Protein AF-A0ABD2U9G2-F1 (afdb_monomer)

Nearest PDB structures (foldseek):
  2igw-assembly1_A  TM=9.996E-01  e=8.302E-11  Caenorhabditis elegans
  4jjm-assembly2_B  TM=9.938E-01  e=9.488E-11  Citrus sinensis
  2hqj-assembly1_A  TM=9.889E-01  e=1.084E-10  Leishmania major
  6lxo-assembly1_A  TM=9.286E-01  e=5.560E-11  Trichomonas vaginalis
  2poy-assembly2_B  TM=9.926E-01  e=3.158E-10  Cryptosporidium parvum Iowa II

Organism: NCBI:txid62892

Secondary structure (DSSP, 8-state):
--------HHHHHHHHHHHHHHHHHHHHHTT--------------------HHHHS---EEEEEEEEETTEEEEEEEEEE-TTTSHHHHHHHHHHHHTTT-B-TTSSBS--TT----EEETTTEEE----SSSSSS---BTTBS--------S---STT--

Solvent-accessible surface area (backbone atoms only — not comparable to full-atom values): 10455 Å² total; per-residue (Å²): 134,86,84,77,82,74,76,53,70,68,57,54,52,52,52,52,52,53,50,50,51,50,51,51,51,49,53,62,65,66,62,76,65,86,75,92,72,94,70,95,69,91,70,87,72,89,71,74,80,75,48,73,69,64,49,67,41,64,69,46,77,51,72,47,80,41,62,58,96,89,36,85,76,50,73,51,76,46,70,30,35,40,81,64,36,46,68,63,32,48,40,55,52,40,26,68,68,31,78,74,42,64,42,96,87,76,34,61,37,29,46,81,90,38,47,73,67,44,76,44,89,98,76,51,77,40,57,69,11,48,70,69,51,73,72,86,47,46,66,46,89,84,39,76,67,79,78,87,85,79,76,89,76,75,90,82,61,90,88,74,128

Radius of gyration: 29.71 Å; Cα contacts (8 Å, |Δi|>4): 176; chains: 1; bounding box: 78×60×63 Å

Structure (mmCIF, N/CA/C/O backbone):
data_AF-A0ABD2U9G2-F1
#
_entry.id   AF-A0ABD2U9G2-F1
#
loop_
_atom_site.group_PDB
_atom_site.id
_atom_site.type_symbol
_atom_site.label_atom_id
_atom_site.label_alt_id
_atom_site.label_comp_id
_atom_site.label_asym_id
_atom_site.label_entity_id
_atom_site.label_seq_id
_atom_site.pdbx_PDB_ins_code
_atom_site.Cartn_x
_atom_site.Cartn_y
_atom_site.Cartn_z
_atom_site.occupancy
_atom_site.B_iso_or_equiv
_atom_site.auth_seq_id
_atom_site.auth_comp_id
_atom_site.auth_asym_id
_atom_site.auth_atom_id
_atom_site.pdbx_PDB_model_num
ATOM 1 N N . MET A 1 1 ? 57.783 42.722 -48.278 1.00 41.66 1 MET A N 1
ATOM 2 C CA . MET A 1 1 ? 58.312 43.009 -46.926 1.00 41.66 1 MET A CA 1
ATOM 3 C C . MET A 1 1 ? 57.511 42.159 -45.943 1.00 41.66 1 MET A C 1
ATOM 5 O O . MET A 1 1 ? 56.345 42.447 -45.721 1.00 41.66 1 MET A O 1
ATOM 9 N N . ALA A 1 2 ? 58.048 41.014 -45.508 1.00 45.19 2 ALA A N 1
ATOM 10 C CA . ALA A 1 2 ? 57.296 40.030 -44.722 1.00 45.19 2 ALA A CA 1
ATOM 11 C C . ALA A 1 2 ? 57.238 40.452 -43.247 1.00 45.19 2 ALA A C 1
ATOM 13 O O . ALA A 1 2 ? 58.273 40.542 -42.585 1.00 45.19 2 ALA A O 1
ATOM 14 N N . ASN A 1 3 ? 56.033 40.721 -42.745 1.00 47.44 3 ASN A N 1
ATOM 15 C CA . ASN A 1 3 ? 55.803 41.129 -41.364 1.00 47.44 3 ASN A CA 1
ATOM 16 C C . ASN A 1 3 ? 55.873 39.889 -40.459 1.00 47.44 3 ASN A C 1
ATOM 18 O O . ASN A 1 3 ? 54.933 39.099 -40.379 1.00 47.44 3 ASN A O 1
ATOM 22 N N . ARG A 1 4 ? 57.033 39.652 -39.839 1.00 60.91 4 ARG A N 1
ATOM 23 C CA . ARG A 1 4 ? 57.198 38.586 -38.844 1.00 60.91 4 ARG A CA 1
ATOM 24 C C . ARG A 1 4 ? 56.614 39.081 -37.525 1.00 60.91 4 ARG A C 1
ATOM 26 O O . ARG A 1 4 ? 57.297 39.775 -36.775 1.00 60.91 4 ARG A O 1
ATOM 33 N N . ASN A 1 5 ? 55.363 38.717 -37.251 1.00 60.69 5 ASN A N 1
ATOM 34 C CA . ASN A 1 5 ? 54.716 38.948 -35.961 1.00 60.69 5 ASN A CA 1
ATOM 35 C C . ASN A 1 5 ? 55.507 38.209 -34.870 1.00 60.69 5 ASN A C 1
ATOM 37 O O . ASN A 1 5 ? 55.356 37.002 -34.684 1.00 60.69 5 ASN A O 1
ATOM 41 N N . LYS A 1 6 ? 56.400 38.919 -34.173 1.00 63.56 6 LYS A N 1
ATOM 42 C CA . LYS A 1 6 ? 57.083 38.388 -32.993 1.00 63.56 6 LYS A CA 1
ATOM 43 C C . LYS A 1 6 ? 56.052 38.295 -31.871 1.00 63.56 6 LYS A C 1
ATOM 45 O O . LYS A 1 6 ? 55.615 39.318 -31.350 1.00 63.56 6 LYS A O 1
ATOM 50 N N . LEU A 1 7 ? 55.644 37.073 -31.534 1.00 63.44 7 LEU A N 1
ATOM 51 C CA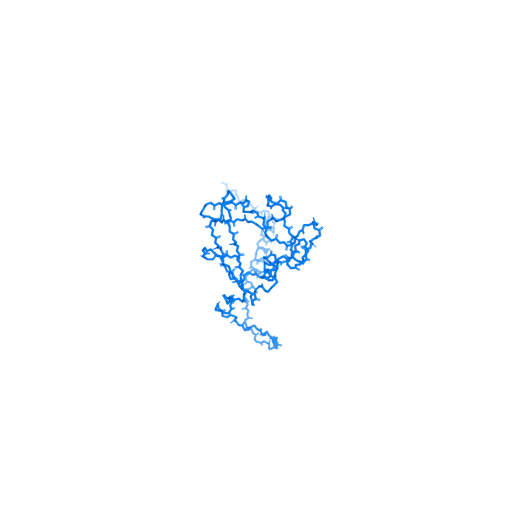 . LEU A 1 7 ? 54.842 36.795 -30.344 1.00 63.44 7 LEU A CA 1
ATOM 52 C C . LEU A 1 7 ? 55.550 37.372 -29.112 1.00 63.44 7 LEU A C 1
ATOM 54 O O . LEU A 1 7 ? 56.757 37.183 -28.945 1.00 63.44 7 LEU A O 1
ATOM 58 N N . SER A 1 8 ? 54.812 38.111 -28.280 1.00 71.88 8 SER A N 1
ATOM 59 C CA . SER A 1 8 ? 55.388 38.712 -27.079 1.00 71.88 8 SER A CA 1
ATOM 60 C C . SER A 1 8 ? 55.857 37.603 -26.127 1.00 71.88 8 SER A C 1
ATOM 62 O O . SER A 1 8 ? 55.172 36.584 -25.987 1.00 71.88 8 SER A O 1
ATOM 64 N N . PRO A 1 9 ? 57.005 37.772 -25.447 1.00 70.75 9 PRO A N 1
ATOM 65 C CA . PRO A 1 9 ? 57.517 36.759 -24.524 1.00 70.75 9 PRO A CA 1
ATOM 66 C C . PRO A 1 9 ? 56.512 36.453 -23.403 1.00 70.75 9 PRO A C 1
ATOM 68 O O . PRO A 1 9 ? 56.410 35.316 -22.959 1.00 70.75 9 PRO A O 1
ATOM 71 N N . PHE A 1 10 ? 55.688 37.434 -23.024 1.00 73.56 10 PHE A N 1
ATOM 72 C CA . PHE A 1 10 ? 54.598 37.262 -22.065 1.00 73.56 10 PHE A CA 1
ATOM 73 C C . PHE A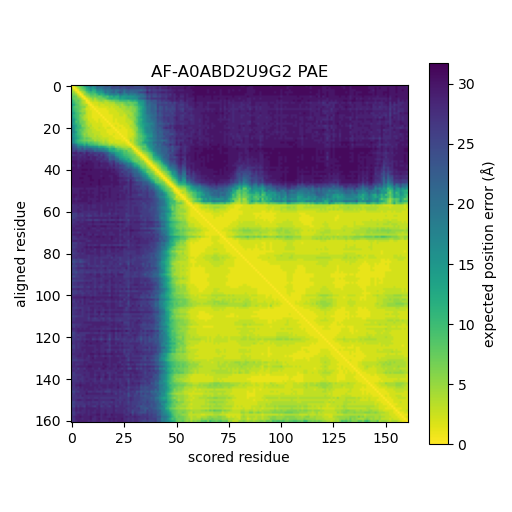 1 10 ? 53.498 36.314 -22.558 1.00 73.56 10 PHE A C 1
ATOM 75 O O . PHE A 1 10 ? 53.007 35.507 -21.773 1.00 73.56 10 PHE A O 1
ATOM 82 N N . LEU A 1 11 ? 53.134 36.363 -23.846 1.00 76.06 11 LEU A N 1
ATOM 83 C CA . LEU A 1 11 ? 52.131 35.455 -24.406 1.00 76.06 11 LEU A CA 1
ATOM 84 C C . LEU A 1 11 ? 52.663 34.019 -24.478 1.00 76.06 11 LEU A C 1
ATOM 86 O O . LEU A 1 11 ? 51.937 33.077 -24.183 1.00 76.06 11 LEU A O 1
ATOM 90 N N . VAL A 1 12 ? 53.946 33.851 -24.813 1.00 78.19 12 VAL A N 1
ATOM 91 C CA . VAL A 1 12 ? 54.596 32.531 -24.860 1.00 78.19 12 VAL A CA 1
ATOM 92 C C . VAL A 1 12 ? 54.654 31.903 -23.466 1.00 78.19 12 VAL A C 1
ATOM 94 O O . VAL A 1 12 ? 54.317 30.732 -23.314 1.00 78.19 12 VAL A O 1
ATOM 97 N N . VAL A 1 13 ? 54.999 32.682 -22.435 1.00 79.62 13 VAL A N 1
ATOM 98 C CA . VAL A 1 13 ? 54.997 32.206 -21.041 1.00 79.62 13 VAL A CA 1
ATOM 99 C C . VAL A 1 13 ? 53.588 31.801 -20.596 1.00 79.62 13 VAL A C 1
ATOM 101 O O . VAL A 1 13 ? 53.424 30.730 -20.019 1.00 79.62 13 VAL A O 1
ATOM 104 N N . TRP A 1 14 ? 52.558 32.586 -20.920 1.00 78.81 14 TRP A N 1
ATOM 105 C CA . TRP A 1 14 ? 51.171 32.243 -20.578 1.00 78.81 14 TRP A CA 1
ATOM 106 C C . TRP A 1 14 ? 50.662 30.980 -21.285 1.00 78.81 14 TRP A C 1
ATOM 108 O O . TRP A 1 14 ? 49.974 30.170 -20.666 1.00 78.81 14 TRP A O 1
ATOM 118 N N . VAL A 1 15 ? 51.037 30.765 -22.550 1.00 84.44 15 VAL A N 1
ATOM 119 C CA . VAL A 1 15 ? 50.698 29.537 -23.289 1.00 84.44 15 VAL A CA 1
ATOM 120 C C . VAL A 1 15 ? 51.394 28.316 -22.682 1.00 84.44 15 VAL A C 1
ATOM 122 O O . VAL A 1 15 ? 50.764 27.268 -22.554 1.00 84.44 15 VAL A O 1
ATOM 125 N N . LEU A 1 16 ? 52.650 28.446 -22.242 1.00 85.12 16 LEU A N 1
ATOM 126 C CA . LEU A 1 16 ? 53.373 27.367 -21.559 1.00 85.12 16 LEU A CA 1
ATOM 127 C C . LEU A 1 16 ? 52.765 27.035 -20.189 1.00 85.12 16 LEU A C 1
ATOM 129 O O . LEU A 1 16 ? 52.671 25.860 -19.840 1.00 85.12 16 LEU A O 1
ATOM 133 N N . VAL A 1 17 ? 52.295 28.038 -19.440 1.00 85.88 17 VAL A N 1
ATOM 134 C CA . VAL A 1 17 ? 51.581 27.827 -18.168 1.00 85.88 17 VAL A CA 1
ATOM 135 C C . VAL A 1 17 ? 50.250 27.106 -18.400 1.00 85.88 17 VAL A C 1
ATOM 137 O O . VAL A 1 17 ? 49.964 26.142 -17.695 1.00 85.88 17 VAL A O 1
ATOM 140 N N . LEU A 1 18 ? 49.468 27.505 -19.411 1.00 83.69 18 LEU A N 1
ATOM 141 C CA . LEU A 1 18 ? 48.202 26.844 -19.763 1.00 83.69 18 LEU A CA 1
ATOM 142 C C . LEU A 1 18 ? 48.400 25.400 -20.244 1.00 83.69 18 LEU A C 1
ATOM 144 O O . LEU A 1 18 ? 47.633 24.515 -19.873 1.00 83.69 18 LEU A O 1
ATOM 148 N N . PHE A 1 19 ? 49.444 25.137 -21.034 1.00 85.44 19 PHE A N 1
ATOM 149 C CA . PHE A 1 19 ? 49.787 23.770 -21.433 1.00 85.44 19 PHE A CA 1
ATOM 150 C C . PHE A 1 19 ? 50.271 22.934 -20.244 1.00 85.44 19 PHE A C 1
ATOM 152 O O . PHE A 1 19 ? 49.895 21.771 -20.125 1.00 85.44 19 PHE A O 1
ATOM 159 N N . GLY A 1 20 ? 51.054 23.519 -19.334 1.00 85.94 20 GLY A N 1
ATOM 160 C CA . GLY A 1 20 ? 51.521 22.848 -18.122 1.00 85.94 20 GLY A CA 1
ATOM 161 C C . GLY A 1 20 ? 50.381 22.465 -17.176 1.00 85.94 20 GLY A C 1
ATOM 162 O O . GLY A 1 20 ? 50.347 21.336 -16.687 1.00 85.94 20 GLY A O 1
ATOM 163 N N . THR A 1 21 ? 49.410 23.356 -16.956 1.00 81.25 21 THR A N 1
ATOM 164 C CA . THR A 1 21 ? 48.233 23.053 -16.126 1.00 81.25 21 THR A CA 1
ATOM 165 C C . THR A 1 21 ? 47.315 22.032 -16.792 1.00 81.25 21 THR A C 1
ATOM 167 O O . THR A 1 21 ? 46.810 21.145 -16.106 1.00 81.25 21 THR A O 1
ATOM 170 N N . LEU A 1 22 ? 47.154 22.080 -18.118 1.00 81.31 22 LEU A N 1
ATOM 171 C CA . LEU A 1 22 ? 46.386 21.083 -18.864 1.00 81.31 22 LEU A CA 1
ATOM 172 C C . LEU A 1 22 ? 47.036 19.691 -18.797 1.00 81.31 22 LEU A C 1
ATOM 174 O O . LEU A 1 22 ? 46.343 18.714 -18.529 1.00 81.31 22 LEU A O 1
ATOM 178 N N . ILE A 1 23 ? 48.361 19.596 -18.961 1.00 81.00 23 ILE A N 1
ATOM 179 C CA . ILE A 1 23 ? 49.114 18.340 -18.803 1.00 81.00 23 ILE A CA 1
ATOM 180 C C . ILE A 1 23 ? 49.038 17.840 -17.357 1.00 81.00 23 ILE A C 1
ATOM 182 O O . ILE A 1 23 ? 48.867 16.646 -17.135 1.00 81.00 23 ILE A O 1
ATOM 186 N N . PHE A 1 24 ? 49.104 18.727 -16.361 1.00 77.50 24 PHE A N 1
ATOM 187 C CA . PHE A 1 24 ? 48.953 18.353 -14.954 1.00 77.50 24 PHE A CA 1
ATOM 188 C C . PHE A 1 24 ? 47.559 17.782 -14.655 1.00 77.50 24 PHE A C 1
ATOM 190 O O . PHE A 1 24 ? 47.452 16.765 -13.973 1.00 77.50 24 PHE A O 1
ATOM 197 N N . ILE A 1 25 ? 46.497 18.381 -15.204 1.00 77.50 25 ILE A N 1
ATOM 198 C CA . ILE A 1 25 ? 45.116 17.886 -15.077 1.00 77.50 25 ILE A CA 1
ATOM 199 C C . ILE A 1 25 ? 44.944 16.550 -15.813 1.00 77.50 25 ILE A C 1
ATOM 201 O O . ILE A 1 25 ? 44.364 15.622 -15.252 1.00 77.50 25 ILE A O 1
ATOM 205 N N . LEU A 1 26 ? 45.491 16.417 -17.025 1.00 72.06 26 LEU A N 1
ATOM 206 C CA . LEU A 1 26 ? 45.462 15.167 -17.790 1.00 72.06 26 LEU A CA 1
ATOM 207 C C . LEU A 1 26 ? 46.254 14.051 -17.095 1.00 72.06 26 LEU A C 1
ATOM 209 O O . LEU A 1 26 ? 45.771 12.928 -17.038 1.00 72.06 26 LEU A O 1
ATOM 213 N N . ASN A 1 27 ? 47.398 14.354 -16.475 1.00 69.75 27 ASN A N 1
ATOM 214 C CA . ASN A 1 27 ? 48.153 13.394 -15.662 1.00 69.75 27 ASN A CA 1
ATOM 215 C C . ASN A 1 27 ? 47.431 13.051 -14.344 1.00 69.75 27 ASN A C 1
ATOM 217 O O . ASN A 1 27 ? 47.571 11.938 -13.845 1.00 69.75 27 ASN A O 1
ATOM 221 N N . ARG A 1 28 ? 46.615 13.964 -13.792 1.00 71.12 28 ARG A N 1
ATOM 222 C CA . ARG A 1 28 ? 45.749 13.695 -12.627 1.00 71.12 28 ARG A CA 1
ATOM 223 C C . ARG A 1 28 ? 44.556 12.802 -12.968 1.00 71.12 28 ARG A C 1
ATOM 225 O O . ARG A 1 28 ? 44.144 12.016 -12.123 1.00 71.12 28 ARG A O 1
ATOM 232 N N . LEU A 1 29 ? 44.008 12.931 -14.176 1.00 60.38 29 LEU A N 1
ATOM 233 C CA . LEU A 1 29 ? 42.907 12.101 -14.678 1.00 60.38 29 LEU A CA 1
ATOM 234 C C . LEU A 1 29 ? 43.404 10.764 -15.255 1.00 60.38 29 LEU A C 1
ATOM 236 O O . LEU A 1 29 ? 42.691 9.770 -15.196 1.00 60.38 29 LEU A O 1
ATOM 240 N N . GLY A 1 30 ? 44.637 10.721 -15.766 1.00 53.97 30 GLY A N 1
ATOM 241 C CA . GLY A 1 30 ? 45.274 9.529 -16.332 1.00 53.97 30 GLY A CA 1
ATOM 242 C C . GLY A 1 30 ? 45.876 8.567 -15.305 1.00 53.97 30 GLY A C 1
ATOM 243 O O . GLY A 1 30 ? 46.269 7.468 -15.680 1.00 53.97 30 GLY A O 1
ATOM 244 N N . ASN A 1 31 ? 45.931 8.943 -14.020 1.00 53.47 31 ASN A N 1
ATOM 245 C CA . ASN A 1 31 ? 46.507 8.112 -12.956 1.00 53.47 31 ASN A CA 1
ATOM 246 C C . ASN A 1 31 ? 45.474 7.544 -11.965 1.00 53.47 31 ASN A C 1
ATOM 248 O O . ASN A 1 31 ? 45.834 7.145 -10.860 1.00 53.47 31 ASN A O 1
ATOM 252 N N . THR A 1 32 ? 44.201 7.435 -12.358 1.00 45.00 32 THR A N 1
ATOM 253 C CA . THR A 1 32 ? 43.252 6.509 -11.710 1.00 45.00 32 THR A CA 1
ATOM 254 C C . THR A 1 32 ? 43.218 5.177 -12.457 1.00 45.00 32 THR A C 1
ATOM 256 O O . THR A 1 32 ? 42.160 4.649 -12.788 1.00 45.00 32 THR A O 1
ATOM 259 N N . GLY A 1 33 ? 44.399 4.641 -12.759 1.00 42.19 33 GLY A N 1
ATOM 260 C CA . GLY A 1 33 ? 44.583 3.212 -12.946 1.00 42.19 33 GLY A CA 1
ATOM 261 C C . GLY A 1 33 ? 44.723 2.584 -11.565 1.00 42.19 33 GLY A C 1
ATOM 262 O O . GLY A 1 33 ? 45.725 2.795 -10.887 1.00 42.19 33 GLY A O 1
ATOM 263 N N . VAL A 1 34 ? 43.695 1.858 -11.130 1.00 36.28 34 VAL A N 1
ATOM 264 C CA . VAL A 1 34 ? 43.758 0.984 -9.956 1.00 36.28 34 VAL A CA 1
ATOM 265 C C . VAL A 1 34 ? 44.848 -0.055 -10.218 1.00 36.28 34 VAL A C 1
ATOM 267 O O . VAL A 1 34 ? 44.664 -0.970 -11.015 1.00 36.28 34 VAL A O 1
ATOM 270 N N . SER A 1 35 ? 46.002 0.119 -9.575 1.00 33.31 35 SER A N 1
ATOM 271 C CA . SER A 1 35 ? 47.032 -0.910 -9.481 1.00 33.31 35 SER A CA 1
ATOM 272 C C . SER A 1 35 ? 46.614 -1.881 -8.385 1.00 33.31 35 SER A C 1
ATOM 274 O O . SER A 1 35 ? 46.536 -1.520 -7.212 1.00 33.31 35 SER A O 1
ATOM 276 N N . SER A 1 36 ? 46.322 -3.110 -8.788 1.00 43.25 36 SER A N 1
ATOM 277 C CA . SER A 1 36 ? 46.241 -4.275 -7.921 1.00 43.25 36 SER A CA 1
ATOM 278 C C . SER A 1 36 ? 47.631 -4.570 -7.360 1.00 43.25 36 SER A C 1
ATOM 280 O O . SER A 1 36 ? 48.483 -5.077 -8.086 1.00 43.25 36 SER A O 1
ATOM 282 N N . ASP A 1 37 ? 47.862 -4.247 -6.090 1.00 33.25 37 ASP A N 1
ATOM 283 C CA . ASP A 1 37 ? 48.964 -4.826 -5.329 1.00 33.25 37 ASP A CA 1
ATOM 284 C C . ASP A 1 37 ? 48.442 -5.265 -3.961 1.00 33.25 37 ASP A C 1
ATOM 286 O O . ASP A 1 37 ? 47.757 -4.519 -3.254 1.00 33.25 37 ASP A O 1
ATOM 290 N N . GLY A 1 38 ? 48.683 -6.535 -3.654 1.00 45.62 38 GLY A N 1
ATOM 291 C CA . GLY A 1 38 ? 48.168 -7.208 -2.477 1.00 45.62 38 GLY A CA 1
ATOM 292 C C . GLY A 1 38 ? 48.800 -6.648 -1.211 1.00 45.62 38 GLY A C 1
ATOM 293 O O . GLY A 1 38 ? 50.000 -6.785 -0.980 1.00 45.62 38 GLY A O 1
ATOM 294 N N . LYS A 1 39 ? 47.968 -6.084 -0.340 1.00 33.00 39 LYS A N 1
ATOM 295 C CA . LYS A 1 39 ? 48.257 -6.025 1.088 1.00 33.00 39 LYS A CA 1
ATOM 296 C C . LYS A 1 39 ? 47.014 -6.450 1.842 1.00 33.00 39 LYS A C 1
ATOM 298 O O . LYS A 1 39 ? 45.980 -5.793 1.788 1.00 33.00 39 LYS A O 1
ATOM 303 N N . ASP A 1 40 ? 47.170 -7.603 2.470 1.00 39.91 40 ASP A N 1
ATOM 304 C CA . ASP A 1 40 ? 46.227 -8.282 3.336 1.00 39.91 40 ASP A CA 1
ATOM 305 C C . ASP A 1 40 ? 45.701 -7.306 4.397 1.00 39.91 40 ASP A C 1
ATOM 307 O O . ASP A 1 40 ? 46.400 -6.922 5.336 1.00 39.91 40 ASP A O 1
ATOM 311 N N . ILE A 1 41 ? 44.476 -6.836 4.186 1.00 41.28 41 ILE A N 1
ATOM 312 C CA . ILE A 1 41 ? 43.638 -6.302 5.247 1.00 41.28 41 ILE A CA 1
ATOM 313 C C . ILE A 1 41 ? 42.442 -7.231 5.244 1.00 41.28 41 ILE A C 1
ATOM 315 O O . ILE A 1 41 ? 41.564 -7.129 4.385 1.00 41.28 41 ILE A O 1
ATOM 319 N N . THR A 1 42 ? 42.447 -8.169 6.182 1.00 37.81 42 THR A N 1
ATOM 320 C CA . THR A 1 42 ? 41.319 -9.043 6.475 1.00 37.81 42 THR A CA 1
ATOM 321 C C . THR A 1 42 ? 40.161 -8.177 6.981 1.00 37.81 42 THR A C 1
ATOM 323 O O . THR A 1 42 ? 39.971 -7.972 8.176 1.00 37.81 42 THR A O 1
ATOM 326 N N . ILE A 1 43 ? 39.416 -7.586 6.049 1.00 45.84 43 ILE A N 1
ATOM 327 C CA . ILE A 1 43 ? 38.057 -7.116 6.283 1.00 45.84 43 ILE A CA 1
ATOM 328 C C . ILE A 1 43 ? 37.191 -8.345 6.033 1.00 45.84 43 ILE A C 1
ATOM 330 O O . ILE A 1 43 ? 36.976 -8.722 4.879 1.00 45.84 43 ILE A O 1
ATOM 334 N N . GLU A 1 44 ? 36.701 -8.974 7.097 1.00 40.00 44 GLU A N 1
ATOM 335 C CA . GLU A 1 44 ? 35.636 -9.967 6.982 1.00 40.00 44 GLU A CA 1
ATOM 336 C C . GLU A 1 44 ? 34.347 -9.266 6.534 1.00 40.00 44 GLU A C 1
ATOM 338 O O . GLU A 1 44 ? 33.518 -8.840 7.336 1.00 40.00 44 GLU A O 1
ATOM 343 N N . ARG A 1 45 ? 34.199 -9.088 5.218 1.00 45.97 45 ARG A N 1
ATOM 344 C CA . ARG A 1 45 ? 32.904 -8.822 4.600 1.00 45.97 45 ARG A CA 1
ATOM 345 C C . ARG A 1 45 ? 32.212 -10.163 4.405 1.00 45.97 45 ARG A C 1
ATOM 347 O O . ARG A 1 45 ? 32.472 -10.864 3.432 1.00 45.97 45 ARG A O 1
ATOM 354 N N . ASN A 1 46 ? 31.324 -10.489 5.340 1.00 46.16 46 ASN A N 1
ATOM 355 C CA . ASN A 1 46 ? 30.252 -11.463 5.142 1.00 46.16 46 ASN A CA 1
ATOM 356 C C . ASN A 1 46 ? 29.233 -10.909 4.130 1.00 46.16 46 ASN A C 1
ATOM 358 O O . ASN A 1 46 ? 28.084 -10.652 4.474 1.00 46.16 46 ASN A O 1
ATOM 362 N N . ASP A 1 47 ? 29.662 -10.705 2.887 1.00 50.81 47 ASP A N 1
ATOM 363 C CA . ASP A 1 47 ? 28.767 -10.432 1.769 1.00 50.81 47 ASP A CA 1
ATOM 364 C C . ASP A 1 47 ? 28.575 -11.749 1.013 1.00 50.81 47 ASP A C 1
ATOM 366 O O . ASP A 1 47 ? 29.170 -11.994 -0.039 1.00 50.81 47 ASP A O 1
ATOM 370 N N . GLU A 1 48 ? 27.759 -12.639 1.581 1.00 51.78 48 GLU A N 1
ATOM 371 C CA . GLU A 1 48 ? 27.147 -13.701 0.790 1.00 51.78 48 GLU A CA 1
ATOM 372 C C . GLU A 1 48 ? 26.325 -13.022 -0.311 1.00 51.78 48 GLU A C 1
ATOM 374 O O . GLU A 1 48 ? 25.380 -12.280 -0.031 1.00 51.78 48 GLU A O 1
ATOM 379 N N . ALA A 1 49 ? 26.701 -13.232 -1.573 1.00 53.00 49 ALA A N 1
ATOM 380 C CA . ALA A 1 49 ? 25.921 -12.777 -2.712 1.00 53.00 49 ALA A CA 1
ATOM 381 C C . ALA A 1 49 ? 24.534 -13.435 -2.647 1.00 53.00 49 ALA A C 1
ATOM 383 O O . ALA A 1 49 ? 24.364 -14.593 -3.028 1.00 53.00 49 ALA A O 1
ATOM 384 N N . LYS A 1 50 ? 23.554 -12.697 -2.118 1.00 58.06 50 LYS A N 1
ATOM 385 C CA . LYS A 1 50 ? 22.157 -13.124 -2.022 1.00 58.06 50 LYS A CA 1
ATOM 386 C C . LYS A 1 50 ? 21.677 -13.505 -3.418 1.00 58.06 50 LYS A C 1
ATOM 388 O O . LYS A 1 50 ? 21.757 -12.703 -4.350 1.00 58.06 50 LYS A O 1
ATOM 393 N N . THR A 1 51 ? 21.215 -14.739 -3.576 1.00 67.81 51 THR A N 1
ATOM 394 C CA . THR A 1 51 ? 20.716 -15.202 -4.870 1.00 67.81 51 THR A CA 1
ATOM 395 C C . THR A 1 51 ? 19.418 -14.462 -5.220 1.00 67.81 51 THR A C 1
ATOM 397 O O . THR A 1 51 ? 18.686 -14.024 -4.331 1.00 67.81 51 THR A O 1
ATOM 400 N N . SER A 1 52 ? 19.117 -14.297 -6.513 1.00 67.69 52 SER A N 1
ATOM 401 C CA . SER A 1 52 ? 17.848 -13.684 -6.965 1.00 67.69 52 SER A CA 1
ATOM 402 C C . SER A 1 52 ? 16.616 -14.359 -6.343 1.00 67.69 52 SER A C 1
ATOM 404 O O . SER A 1 52 ? 15.671 -13.691 -5.933 1.00 67.69 52 SER A O 1
ATOM 406 N N . GLU A 1 53 ? 16.690 -15.675 -6.152 1.00 67.75 53 GLU A N 1
ATOM 407 C CA . GLU A 1 53 ? 15.653 -16.489 -5.523 1.00 67.75 53 GLU A CA 1
ATOM 408 C C . GLU A 1 53 ? 15.454 -16.150 -4.031 1.00 67.75 53 GLU A C 1
ATOM 410 O O . GLU A 1 53 ? 14.327 -16.135 -3.530 1.00 67.75 53 GLU A O 1
ATOM 415 N N . ASP A 1 54 ? 16.532 -15.808 -3.317 1.00 66.75 54 ASP A N 1
ATOM 416 C CA . ASP A 1 54 ? 16.467 -15.379 -1.915 1.00 66.75 54 ASP A CA 1
ATOM 417 C C . ASP A 1 54 ? 15.893 -13.967 -1.751 1.00 66.75 54 ASP A C 1
ATOM 419 O O . ASP A 1 54 ? 15.260 -13.677 -0.728 1.00 66.75 54 ASP A O 1
ATOM 423 N N . LEU A 1 55 ? 16.098 -13.095 -2.746 1.00 69.44 55 LEU A N 1
ATOM 424 C CA . LEU A 1 55 ? 15.574 -11.727 -2.759 1.00 69.44 55 LEU A CA 1
ATOM 425 C C . LEU A 1 55 ? 14.063 -11.688 -3.030 1.00 69.44 55 LEU A C 1
ATOM 427 O O . LEU A 1 55 ? 13.353 -10.873 -2.435 1.00 69.44 55 LEU A O 1
ATOM 431 N N . GLU A 1 56 ? 13.568 -12.592 -3.874 1.00 74.56 56 GLU A N 1
ATOM 432 C CA . GLU A 1 56 ? 12.172 -12.641 -4.334 1.00 74.56 56 GLU A CA 1
ATOM 433 C C . GLU A 1 56 ? 11.284 -13.582 -3.505 1.00 74.56 56 GLU A C 1
ATOM 435 O O . GLU A 1 56 ? 10.105 -13.805 -3.801 1.00 74.56 56 GLU A O 1
ATOM 440 N N . ARG A 1 57 ? 11.805 -14.144 -2.411 1.00 87.69 57 ARG A N 1
ATOM 441 C CA . ARG A 1 57 ? 11.005 -15.033 -1.571 1.00 87.69 57 ARG A CA 1
ATOM 442 C C . ARG A 1 57 ? 9.933 -14.259 -0.804 1.00 87.69 57 ARG A C 1
ATOM 444 O O . ARG A 1 57 ? 10.213 -13.561 0.173 1.00 87.69 57 ARG A O 1
ATOM 451 N N . VAL A 1 58 ? 8.674 -14.480 -1.179 1.00 94.25 58 VAL A N 1
ATOM 452 C CA . VAL A 1 58 ? 7.498 -13.984 -0.449 1.00 94.25 58 VAL A CA 1
ATOM 453 C C . VAL A 1 58 ? 7.494 -14.525 0.985 1.00 94.25 58 VAL A C 1
ATOM 455 O O . VAL A 1 58 ? 7.465 -15.738 1.207 1.00 94.25 58 VAL A O 1
ATOM 458 N N . THR A 1 59 ? 7.491 -13.627 1.971 1.00 95.88 59 THR A N 1
ATOM 459 C CA . THR A 1 59 ? 7.446 -13.974 3.403 1.00 95.88 59 THR A CA 1
ATOM 460 C C . THR A 1 59 ? 6.076 -13.760 4.026 1.00 95.88 59 THR A C 1
ATOM 462 O O . THR A 1 59 ? 5.705 -14.481 4.946 1.00 95.88 59 THR A O 1
ATOM 465 N N . HIS A 1 60 ? 5.313 -12.796 3.514 1.00 94.75 60 HIS A N 1
ATOM 466 C CA . HIS A 1 60 ? 3.971 -12.475 3.989 1.00 94.75 60 HIS A CA 1
ATOM 467 C C . HIS A 1 60 ? 3.021 -12.344 2.807 1.00 94.75 60 HIS A C 1
ATOM 469 O O . HIS A 1 60 ? 3.438 -11.987 1.706 1.00 94.75 60 HIS A O 1
ATOM 475 N N . LYS A 1 61 ? 1.736 -12.607 3.045 1.00 97.56 61 LYS A N 1
ATOM 476 C CA . LYS A 1 61 ? 0.666 -12.348 2.082 1.00 97.56 61 LYS A CA 1
ATOM 477 C C . LYS A 1 61 ? -0.369 -11.432 2.713 1.00 97.56 61 LYS A C 1
ATOM 479 O O . LYS A 1 61 ? -0.803 -11.675 3.836 1.00 97.56 61 LYS A O 1
ATOM 484 N N . VAL A 1 62 ? -0.764 -10.407 1.975 1.00 98.44 62 VAL A N 1
ATOM 485 C CA . VAL A 1 62 ? -1.818 -9.457 2.346 1.00 98.44 62 VAL A CA 1
ATOM 486 C C . VAL A 1 62 ? -2.781 -9.294 1.178 1.00 98.44 62 VAL A C 1
ATOM 488 O O . VAL A 1 62 ? -2.522 -9.791 0.080 1.00 98.44 62 VAL A O 1
ATOM 491 N N . TYR A 1 63 ? -3.919 -8.647 1.404 1.00 98.50 63 TYR A N 1
ATOM 492 C CA . TYR A 1 63 ? -4.912 -8.468 0.356 1.00 98.50 63 TYR A CA 1
ATOM 493 C C . TYR A 1 63 ? -5.668 -7.152 0.489 1.00 98.50 63 TYR A C 1
ATOM 495 O O . TYR A 1 63 ? -5.821 -6.627 1.590 1.00 98.50 63 TYR A O 1
ATOM 503 N N . PHE A 1 64 ? -6.194 -6.685 -0.641 1.00 98.50 64 PHE A N 1
ATOM 504 C CA . PHE A 1 64 ? -7.211 -5.644 -0.715 1.00 98.50 64 PHE A CA 1
ATOM 505 C C . PHE A 1 64 ? -8.460 -6.206 -1.380 1.00 98.50 64 PHE A C 1
ATOM 507 O O . PHE A 1 64 ? -8.382 -6.754 -2.478 1.00 98.50 64 PHE A O 1
ATOM 514 N N . ASP A 1 65 ? -9.605 -6.040 -0.726 1.00 98.38 65 ASP A N 1
ATOM 515 C CA . ASP A 1 65 ? -10.904 -6.141 -1.384 1.00 98.38 65 ASP A CA 1
ATOM 516 C C . ASP A 1 65 ? -11.235 -4.768 -1.968 1.00 98.38 65 ASP A C 1
ATOM 518 O O . ASP A 1 65 ? -11.276 -3.772 -1.246 1.00 98.38 65 ASP A O 1
ATOM 522 N N . VAL A 1 66 ? -11.396 -4.708 -3.288 1.00 98.12 66 VAL A N 1
ATOM 523 C CA . VAL A 1 66 ? -11.514 -3.454 -4.033 1.00 98.12 66 VAL A CA 1
ATOM 524 C C . VAL A 1 66 ? -12.959 -3.222 -4.441 1.00 98.12 66 VAL A C 1
ATOM 526 O O . VAL A 1 66 ? -13.624 -4.110 -4.981 1.00 98.12 66 VAL A O 1
ATOM 529 N N . GLU A 1 67 ? -13.418 -1.991 -4.241 1.00 98.19 67 GLU A N 1
ATOM 530 C CA . GLU A 1 67 ? -14.702 -1.504 -4.729 1.00 98.19 67 GLU A CA 1
ATOM 531 C C . GLU A 1 67 ? -14.508 -0.437 -5.808 1.00 98.19 67 GLU A C 1
ATOM 533 O O . GLU A 1 67 ? -13.619 0.409 -5.717 1.00 98.19 67 GLU A O 1
ATOM 538 N N . ILE A 1 68 ? -15.386 -0.444 -6.811 1.00 97.62 68 ILE A N 1
ATOM 539 C CA . ILE A 1 68 ? -15.501 0.622 -7.809 1.00 97.62 68 ILE A CA 1
ATOM 540 C C . ILE A 1 68 ? -16.935 1.137 -7.750 1.00 97.62 68 ILE A C 1
ATOM 542 O O . ILE A 1 68 ? -17.882 0.372 -7.925 1.00 97.62 68 ILE A O 1
ATOM 546 N N . ASN A 1 69 ? -17.110 2.433 -7.477 1.00 96.31 69 ASN A N 1
ATOM 547 C CA . ASN A 1 69 ? -18.427 3.055 -7.278 1.00 96.31 69 ASN A CA 1
ATOM 548 C C . ASN A 1 69 ? -19.286 2.324 -6.222 1.00 96.31 69 ASN A C 1
ATOM 550 O O . ASN A 1 69 ? -20.477 2.094 -6.434 1.00 96.31 69 ASN A O 1
ATOM 554 N N . GLY A 1 70 ? -18.660 1.912 -5.111 1.00 95.06 70 GLY A N 1
ATOM 555 C CA . GLY A 1 70 ? -19.309 1.187 -4.010 1.00 95.06 70 GLY A CA 1
ATOM 556 C C . GLY A 1 70 ? -19.699 -0.259 -4.334 1.00 95.06 70 GLY A C 1
ATOM 557 O O . GLY A 1 70 ? -20.459 -0.872 -3.589 1.00 95.06 70 GLY A O 1
ATOM 558 N N . LYS A 1 71 ? -19.236 -0.806 -5.466 1.00 97.56 71 LYS A N 1
ATOM 559 C CA . LYS A 1 71 ? -19.498 -2.192 -5.866 1.00 97.56 71 LYS A CA 1
ATOM 560 C C . LYS A 1 71 ? -18.231 -3.038 -5.736 1.00 97.56 71 LYS A C 1
ATOM 562 O O . LYS A 1 71 ? -17.226 -2.686 -6.366 1.00 97.56 71 LYS A O 1
ATOM 567 N N . PRO A 1 72 ? -18.269 -4.169 -5.009 1.00 97.69 72 PRO A N 1
ATOM 568 C CA . PRO A 1 72 ? -17.153 -5.108 -4.953 1.00 97.69 72 PRO A CA 1
ATOM 569 C C . PRO A 1 72 ? -16.745 -5.564 -6.358 1.00 97.69 72 PRO A C 1
ATOM 571 O O . PRO A 1 72 ? -17.581 -6.028 -7.130 1.00 97.69 72 PRO A O 1
ATOM 574 N N . THR A 1 73 ? -15.467 -5.401 -6.697 1.00 96.62 73 THR A N 1
ATOM 575 C CA . THR A 1 73 ? -14.914 -5.697 -8.033 1.00 96.62 73 THR A CA 1
ATOM 576 C C . THR A 1 73 ? -13.875 -6.819 -7.999 1.00 96.62 73 THR A C 1
ATOM 578 O O . THR A 1 73 ? -13.588 -7.431 -9.025 1.00 96.62 73 THR A O 1
ATOM 581 N N . GLY A 1 74 ? -13.349 -7.154 -6.822 1.00 96.88 74 GLY A N 1
ATOM 582 C CA . GLY A 1 74 ? -12.485 -8.316 -6.651 1.00 96.88 74 GLY A CA 1
ATOM 583 C C . GLY A 1 74 ? -11.475 -8.141 -5.531 1.00 96.88 74 GLY A C 1
ATOM 584 O O . GLY A 1 74 ? -11.463 -7.128 -4.831 1.00 96.88 74 GLY A O 1
ATOM 585 N N . ARG A 1 75 ? -10.615 -9.151 -5.391 1.00 98.00 75 ARG A N 1
ATOM 586 C CA . ARG A 1 75 ? -9.530 -9.183 -4.414 1.00 98.00 75 ARG A CA 1
ATOM 587 C C . ARG A 1 75 ? -8.180 -9.144 -5.114 1.00 98.00 75 ARG A C 1
ATOM 589 O O . ARG A 1 75 ? -7.906 -9.980 -5.970 1.00 98.00 75 ARG A O 1
ATOM 596 N N . ILE A 1 76 ? -7.320 -8.230 -4.682 1.00 97.38 76 ILE A N 1
ATOM 597 C CA . ILE A 1 76 ? -5.901 -8.200 -5.036 1.00 97.38 76 ILE A CA 1
ATOM 598 C C . ILE A 1 76 ? -5.135 -8.853 -3.888 1.00 97.38 76 ILE A C 1
ATOM 600 O O . ILE A 1 76 ? -5.267 -8.420 -2.746 1.00 97.38 76 ILE A O 1
ATOM 604 N N . VAL A 1 77 ? -4.351 -9.892 -4.175 1.00 97.69 77 VAL A N 1
ATOM 605 C CA . VAL A 1 77 ? -3.481 -10.556 -3.193 1.00 97.69 77 VAL A CA 1
ATOM 606 C C . VAL A 1 77 ? -2.037 -10.208 -3.517 1.00 97.69 77 VAL A C 1
ATOM 608 O O . VAL A 1 77 ? -1.608 -10.367 -4.655 1.00 97.69 77 VAL A O 1
ATOM 611 N N . MET A 1 78 ? -1.294 -9.750 -2.516 1.00 97.50 78 MET A N 1
ATOM 612 C CA . MET A 1 78 ? 0.083 -9.283 -2.662 1.00 97.50 78 MET A CA 1
ATOM 613 C C . MET A 1 78 ? 1.009 -10.093 -1.761 1.00 97.50 78 MET A C 1
ATOM 615 O O . MET A 1 78 ? 0.692 -10.350 -0.596 1.00 97.50 78 MET A O 1
ATOM 619 N N . GLY A 1 79 ? 2.152 -10.499 -2.309 1.00 96.69 79 GLY A N 1
ATOM 620 C CA . GLY A 1 79 ? 3.258 -11.073 -1.551 1.00 96.69 79 GLY A CA 1
ATOM 621 C C . GLY A 1 79 ? 4.256 -9.989 -1.157 1.00 96.69 79 GLY A C 1
ATOM 622 O O . GLY A 1 79 ? 4.554 -9.122 -1.966 1.00 96.69 79 GLY A O 1
ATOM 623 N N . LEU A 1 80 ? 4.771 -10.036 0.073 1.00 96.94 80 LEU A N 1
ATOM 624 C CA . LEU A 1 80 ? 5.768 -9.084 0.572 1.00 96.94 80 LEU A CA 1
ATOM 625 C C . LEU A 1 80 ? 7.128 -9.763 0.744 1.00 96.94 80 LEU A C 1
ATOM 627 O O . LEU A 1 80 ? 7.206 -10.872 1.283 1.00 96.94 80 LEU A O 1
ATOM 631 N N . PHE A 1 81 ? 8.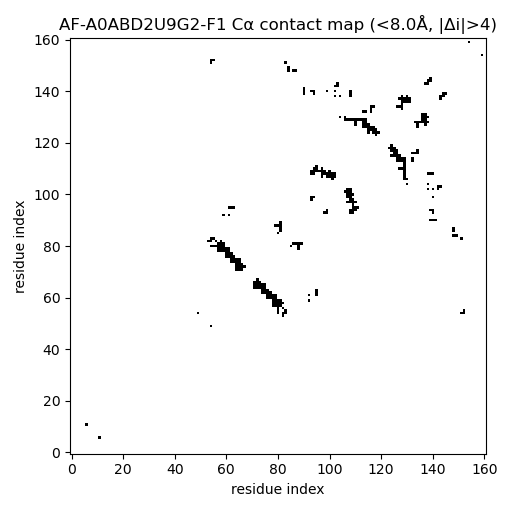203 -9.074 0.366 1.00 95.88 81 PHE A N 1
ATOM 632 C CA . PHE A 1 81 ? 9.580 -9.577 0.424 1.00 95.88 81 PHE A CA 1
ATOM 633 C C . PHE A 1 81 ? 10.284 -9.202 1.735 1.00 95.88 81 PHE A C 1
ATOM 635 O O . PHE A 1 81 ? 11.326 -8.553 1.757 1.00 95.88 81 PHE A O 1
ATOM 642 N N . GLY A 1 82 ? 9.724 -9.623 2.871 1.00 95.25 82 GLY A N 1
ATOM 643 C CA . GLY A 1 82 ? 10.221 -9.225 4.200 1.00 95.25 82 GLY A CA 1
ATOM 644 C C . GLY A 1 82 ? 11.618 -9.742 4.582 1.00 95.25 82 GLY A C 1
ATOM 645 O O . GLY A 1 82 ? 12.141 -9.329 5.606 1.00 95.25 82 GLY A O 1
ATOM 646 N N . LYS A 1 83 ? 12.239 -10.633 3.795 1.00 93.88 83 LYS A N 1
ATOM 647 C CA . LYS A 1 83 ? 13.668 -10.985 3.947 1.00 93.88 83 LYS A CA 1
ATOM 648 C C . LYS A 1 83 ? 14.610 -9.989 3.260 1.00 93.88 83 LYS A C 1
ATOM 650 O O . LYS A 1 83 ? 15.803 -9.970 3.565 1.00 93.88 83 LYS A O 1
ATOM 655 N N . THR A 1 84 ? 14.087 -9.213 2.319 1.00 94.06 84 THR A N 1
ATOM 656 C CA . THR A 1 84 ? 14.835 -8.263 1.486 1.00 94.06 84 THR A CA 1
ATOM 657 C C . THR A 1 84 ? 14.621 -6.846 1.983 1.00 94.06 84 THR A 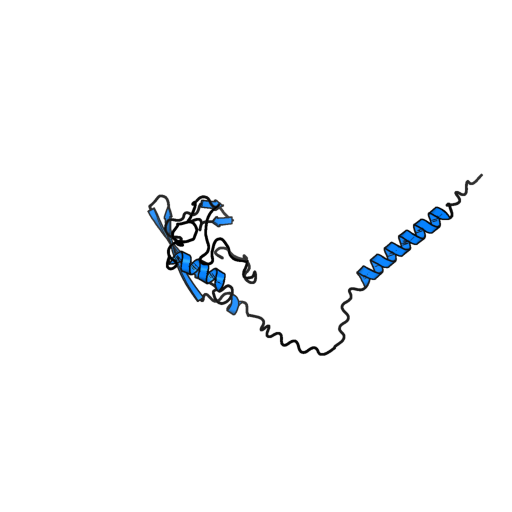C 1
ATOM 659 O O . THR A 1 84 ? 15.586 -6.117 2.176 1.00 94.06 84 THR A O 1
ATOM 662 N N . VAL A 1 85 ? 13.368 -6.497 2.275 1.00 95.62 85 VAL A N 1
ATOM 663 C CA . VAL A 1 85 ? 12.950 -5.182 2.778 1.00 95.62 85 VAL A CA 1
ATOM 664 C C . VAL A 1 85 ? 12.075 -5.332 4.036 1.00 95.62 85 VAL A C 1
ATOM 666 O O . VAL A 1 85 ? 10.861 -5.111 3.987 1.00 95.62 85 VAL A O 1
ATOM 669 N N . PRO A 1 86 ? 12.632 -5.812 5.168 1.00 96.62 86 PRO A N 1
ATOM 670 C CA . PRO A 1 86 ? 11.858 -6.110 6.374 1.00 96.62 86 PRO A CA 1
ATOM 671 C C . PRO A 1 86 ? 11.055 -4.922 6.910 1.00 96.62 86 PRO A C 1
ATOM 673 O O . PRO A 1 86 ? 9.901 -5.114 7.296 1.00 96.62 86 PRO A O 1
ATOM 676 N N . LYS A 1 87 ? 11.612 -3.704 6.932 1.00 98.12 87 LYS A N 1
ATOM 677 C CA . LYS A 1 87 ? 10.897 -2.525 7.449 1.00 98.12 87 LYS A CA 1
ATOM 678 C C . LYS A 1 87 ? 9.777 -2.093 6.513 1.00 98.12 87 LYS A C 1
ATOM 680 O O . LYS A 1 87 ? 8.670 -1.809 6.966 1.00 98.12 87 LYS A O 1
ATOM 685 N N . THR A 1 88 ? 10.044 -2.078 5.213 1.00 98.19 88 THR A N 1
ATOM 686 C CA . THR A 1 88 ? 9.062 -1.684 4.196 1.00 98.19 88 THR A CA 1
ATOM 687 C C . THR A 1 88 ? 7.900 -2.676 4.155 1.00 98.19 88 THR A C 1
ATOM 689 O O . THR A 1 88 ? 6.733 -2.276 4.199 1.00 98.19 88 THR A O 1
ATOM 692 N N . ALA A 1 89 ? 8.210 -3.977 4.166 1.00 97.94 89 ALA A N 1
ATOM 693 C CA . ALA A 1 89 ? 7.215 -5.042 4.210 1.00 97.94 89 ALA A CA 1
ATOM 694 C C . ALA A 1 89 ? 6.375 -4.987 5.495 1.00 97.94 89 ALA A C 1
ATOM 696 O O . ALA A 1 89 ? 5.151 -5.101 5.428 1.00 97.94 89 ALA A O 1
ATOM 697 N N . GLU A 1 90 ? 7.000 -4.781 6.657 1.00 98.50 90 GLU A N 1
ATOM 698 C CA . GLU A 1 90 ? 6.283 -4.693 7.932 1.00 98.50 90 GLU A CA 1
ATOM 699 C C . GLU A 1 90 ? 5.382 -3.456 8.002 1.00 98.50 90 GLU A C 1
ATOM 701 O O . GLU A 1 90 ? 4.237 -3.562 8.445 1.00 98.50 90 GLU A O 1
ATOM 706 N N . ASN A 1 91 ? 5.845 -2.305 7.502 1.00 98.69 91 ASN A N 1
ATOM 707 C CA . ASN A 1 91 ? 5.013 -1.111 7.383 1.00 98.69 91 ASN A CA 1
ATOM 708 C C . ASN A 1 91 ? 3.757 -1.391 6.548 1.00 98.69 91 ASN A C 1
ATOM 710 O O . ASN A 1 91 ? 2.641 -1.150 7.007 1.00 98.69 91 ASN A O 1
ATOM 714 N N . PHE A 1 92 ? 3.923 -1.955 5.350 1.00 98.62 92 PHE A N 1
ATOM 715 C CA . PHE A 1 92 ? 2.793 -2.254 4.475 1.00 98.62 92 PHE A CA 1
ATOM 716 C C . PHE A 1 92 ? 1.840 -3.283 5.097 1.00 98.62 92 PHE A C 1
ATOM 718 O O . PHE A 1 92 ? 0.623 -3.091 5.086 1.00 98.62 92 PHE A O 1
ATOM 725 N N . ARG A 1 93 ? 2.382 -4.353 5.693 1.00 98.62 93 ARG A N 1
ATOM 726 C CA . ARG A 1 93 ? 1.601 -5.405 6.355 1.00 98.62 93 ARG A CA 1
ATOM 727 C C . ARG A 1 93 ? 0.760 -4.848 7.501 1.00 98.62 93 ARG A C 1
ATOM 729 O O . ARG A 1 93 ? -0.434 -5.127 7.564 1.00 98.62 93 ARG A O 1
ATOM 736 N N . ALA A 1 94 ? 1.359 -4.057 8.385 1.00 98.62 94 ALA A N 1
ATOM 737 C CA . ALA A 1 94 ? 0.669 -3.479 9.530 1.00 98.62 94 ALA A CA 1
ATOM 738 C C . ALA A 1 94 ? -0.399 -2.451 9.112 1.00 98.62 94 ALA A C 1
ATOM 740 O O . ALA A 1 94 ? -1.472 -2.407 9.710 1.00 98.62 94 ALA A O 1
ATOM 741 N N . LEU A 1 95 ? -0.159 -1.677 8.046 1.00 98.69 95 LEU A N 1
ATOM 742 C CA . LEU A 1 95 ? -1.174 -0.792 7.464 1.00 98.69 95 LEU A CA 1
ATOM 743 C C . LEU A 1 95 ? -2.318 -1.571 6.793 1.00 98.69 95 LEU A C 1
ATOM 745 O O . LEU A 1 95 ? -3.435 -1.066 6.724 1.00 98.69 95 LEU A O 1
ATOM 749 N N . CYS A 1 96 ? -2.094 -2.808 6.339 1.00 98.62 96 CYS A N 1
ATOM 750 C CA . CYS A 1 96 ? -3.180 -3.678 5.875 1.00 98.62 96 CYS A CA 1
ATOM 751 C C . CYS A 1 96 ? -4.052 -4.201 7.026 1.00 98.62 96 CYS A C 1
ATOM 753 O O . CYS A 1 96 ? -5.243 -4.417 6.823 1.00 98.62 96 CYS A O 1
ATOM 755 N N . THR A 1 97 ? -3.482 -4.433 8.215 1.00 98.44 97 THR A N 1
ATOM 756 C CA . THR A 1 97 ? -4.227 -4.967 9.371 1.00 98.44 97 THR A CA 1
ATOM 757 C C . THR A 1 97 ? -4.857 -3.878 10.237 1.00 98.44 97 THR A C 1
ATOM 759 O O . THR A 1 97 ? -5.850 -4.137 10.916 1.00 98.44 97 THR A O 1
ATOM 762 N N . GLY A 1 98 ? -4.283 -2.673 10.252 1.00 98.31 98 GLY A N 1
ATOM 763 C CA . GLY A 1 98 ? -4.699 -1.596 11.152 1.00 98.31 98 GLY A CA 1
ATOM 764 C C . GLY A 1 98 ? -4.272 -1.801 12.609 1.00 98.31 98 GLY A C 1
ATOM 765 O O . GLY A 1 98 ? -4.739 -1.089 13.497 1.00 98.31 98 GLY A O 1
ATOM 766 N N . GLU A 1 99 ? -3.393 -2.767 12.888 1.00 98.50 99 GLU A N 1
ATOM 767 C CA . GLU A 1 99 ? -3.061 -3.194 14.257 1.00 98.50 99 GLU A CA 1
ATOM 768 C C . GLU A 1 99 ? -2.294 -2.148 15.082 1.00 98.50 99 GLU A C 1
ATOM 770 O O . GLU A 1 99 ? -2.196 -2.270 16.301 1.00 98.50 99 GLU A O 1
ATOM 775 N N . LYS A 1 100 ? -1.738 -1.118 14.432 1.00 98.19 100 LYS A N 1
ATOM 776 C CA . LYS A 1 100 ? -0.956 -0.056 15.087 1.00 98.19 100 LYS A CA 1
ATOM 777 C C . LYS A 1 100 ? -1.818 1.097 15.610 1.00 98.19 100 LYS A C 1
ATOM 779 O O . LYS A 1 100 ? -1.282 2.051 16.163 1.00 98.19 100 LYS A O 1
ATOM 784 N N . GLY A 1 101 ? -3.143 1.001 15.485 1.00 97.50 101 GLY A N 1
ATOM 785 C CA . GLY A 1 101 ? -4.074 1.957 16.075 1.00 97.50 101 GLY A CA 1
ATOM 786 C C . GLY A 1 101 ? -4.076 3.305 15.356 1.00 97.50 101 GLY A C 1
ATOM 787 O O . GLY A 1 101 ? -4.225 3.361 14.136 1.00 97.50 101 GLY A O 1
ATOM 788 N N . ILE A 1 102 ? -3.979 4.395 16.118 1.00 97.94 102 ILE A N 1
ATOM 789 C CA . ILE A 1 102 ? -4.085 5.770 15.615 1.00 97.94 102 ILE A CA 1
ATOM 790 C C . ILE A 1 102 ? -2.688 6.377 15.454 1.00 97.94 102 ILE A C 1
ATOM 792 O O . ILE A 1 102 ? -1.889 6.348 16.388 1.00 97.94 102 ILE A O 1
ATOM 796 N N . GLY A 1 103 ? -2.417 6.936 14.274 1.00 97.00 103 GLY A N 1
ATOM 797 C CA . GLY A 1 103 ? -1.178 7.645 13.960 1.00 97.00 103 GLY A CA 1
ATOM 798 C C . GLY A 1 103 ? -1.145 9.064 14.526 1.00 97.00 103 GLY A C 1
ATOM 799 O O . GLY A 1 103 ? -2.136 9.580 15.054 1.00 97.00 103 GLY A O 1
ATOM 800 N N . LYS A 1 104 ? -0.006 9.739 14.376 1.00 96.00 104 LYS A N 1
ATOM 801 C CA . LYS A 1 104 ? 0.189 11.127 14.823 1.00 96.00 104 LYS A CA 1
ATOM 802 C C . LYS A 1 104 ? -0.724 12.107 14.090 1.00 96.00 104 LYS A C 1
ATOM 804 O O . LYS A 1 104 ? -1.090 13.129 14.663 1.00 96.00 104 LYS A O 1
ATOM 809 N N . ALA A 1 105 ? -1.149 11.778 12.870 1.00 93.69 105 ALA A N 1
ATOM 810 C CA . ALA A 1 105 ? -2.139 12.550 12.121 1.00 93.69 105 ALA A CA 1
ATOM 811 C C . ALA A 1 105 ? -3.577 12.436 12.680 1.00 93.69 105 ALA A C 1
ATOM 813 O O . ALA A 1 105 ? -4.508 13.005 12.107 1.00 93.69 105 ALA A O 1
ATOM 814 N N . GLY A 1 106 ? -3.797 11.677 13.763 1.00 96.25 106 GLY A N 1
ATOM 815 C CA . GLY A 1 106 ? -5.121 11.471 14.363 1.00 96.25 106 GLY A CA 1
ATOM 816 C C . GLY A 1 106 ? -6.039 10.568 13.532 1.00 96.25 106 GLY A C 1
ATOM 817 O O . GLY A 1 106 ? -7.253 10.547 13.738 1.00 96.25 106 GLY A O 1
ATOM 818 N N . LYS A 1 107 ? -5.473 9.832 12.571 1.00 97.44 107 LYS A N 1
ATOM 819 C CA . LYS A 1 107 ? -6.176 8.886 11.699 1.00 97.44 107 LYS A CA 1
ATOM 820 C C . LYS A 1 107 ? -5.709 7.458 11.993 1.00 97.44 107 LYS A C 1
ATOM 822 O O . LYS A 1 107 ? -4.562 7.281 12.403 1.00 97.44 107 LYS A O 1
ATOM 827 N N . PRO A 1 108 ? -6.560 6.437 11.799 1.00 98.25 108 PRO A N 1
ATOM 828 C CA . PRO A 1 108 ? -6.121 5.050 11.893 1.00 98.25 108 PRO A CA 1
ATOM 829 C C . PRO A 1 108 ? -4.976 4.767 10.918 1.00 98.25 108 PRO A C 1
ATOM 831 O O . PRO A 1 108 ? -5.064 5.140 9.750 1.00 98.25 108 PRO A O 1
ATOM 834 N N . LEU A 1 109 ? -3.935 4.079 11.383 1.00 98.56 109 LEU A N 1
ATOM 835 C CA . LEU A 1 109 ? -2.851 3.555 10.550 1.00 98.56 109 LEU A CA 1
ATOM 836 C C . LEU A 1 109 ? -3.355 2.324 9.787 1.00 98.56 109 LEU A C 1
ATOM 838 O O . LEU A 1 109 ? -2.998 1.193 10.111 1.00 98.56 109 LEU A O 1
ATOM 842 N N . HIS A 1 110 ? -4.262 2.541 8.832 1.00 98.69 110 HIS A N 1
ATOM 843 C CA . HIS A 1 110 ? -4.999 1.476 8.159 1.00 98.69 110 HIS A CA 1
ATOM 844 C C . HIS A 1 110 ? -5.402 1.883 6.736 1.00 98.69 110 HIS A C 1
ATOM 846 O O . HIS A 1 110 ? -6.024 2.923 6.531 1.00 98.69 110 HIS A O 1
ATOM 852 N N . TYR A 1 111 ? -5.128 1.024 5.753 1.00 98.69 111 TYR A N 1
ATOM 853 C CA . TYR A 1 111 ? -5.521 1.251 4.360 1.00 98.69 111 TYR A CA 1
ATOM 854 C C . TYR A 1 111 ? -7.024 1.113 4.092 1.00 98.69 111 TYR A C 1
ATOM 856 O O . TYR A 1 111 ? -7.501 1.602 3.065 1.00 98.69 111 TYR A O 1
ATOM 864 N N . LYS A 1 112 ? -7.795 0.460 4.971 1.00 98.25 112 LYS A N 1
ATOM 865 C CA . LYS A 1 112 ? -9.235 0.267 4.764 1.00 98.25 112 LYS A CA 1
ATOM 866 C C . LYS A 1 112 ? -9.952 1.612 4.620 1.00 98.25 112 LYS A C 1
ATOM 868 O O . LYS A 1 112 ? -9.914 2.444 5.519 1.00 98.25 112 LYS A O 1
ATOM 873 N N . GLY A 1 113 ? -10.650 1.782 3.499 1.00 96.88 113 GLY A N 1
ATOM 874 C CA . GLY A 1 113 ? -11.367 3.014 3.163 1.00 96.88 113 GLY A CA 1
ATOM 875 C C . GLY A 1 113 ? -10.516 4.073 2.456 1.00 96.88 113 GLY A C 1
ATOM 876 O O . GLY A 1 113 ? -11.064 5.093 2.048 1.00 96.88 113 GLY A O 1
ATOM 877 N N . SER A 1 114 ? -9.212 3.842 2.270 1.00 97.50 114 SER A N 1
ATOM 878 C CA . SER A 1 114 ? -8.392 4.675 1.383 1.00 97.50 114 SER A CA 1
ATOM 879 C C . SER A 1 114 ? -8.696 4.385 -0.091 1.00 97.50 114 SER A C 1
ATOM 881 O O . SER A 1 114 ? -9.174 3.304 -0.443 1.00 97.50 114 SER A O 1
ATOM 883 N N . SER A 1 115 ? -8.440 5.365 -0.957 1.00 97.12 115 SER A N 1
ATOM 884 C CA . SER A 1 115 ? -8.743 5.303 -2.388 1.00 97.12 115 SER A CA 1
ATOM 885 C C . SER A 1 115 ? -7.477 5.221 -3.248 1.00 97.12 11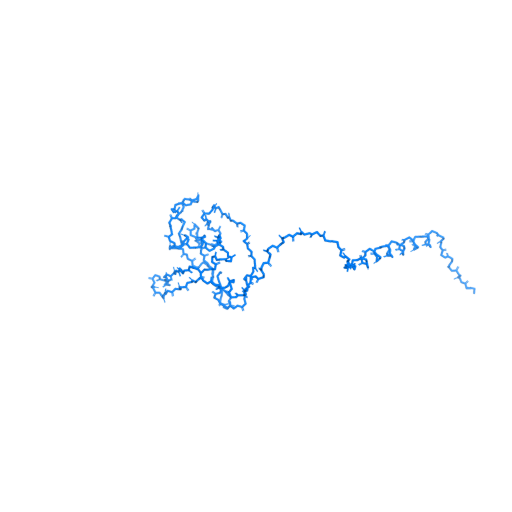5 SER A C 1
ATOM 887 O O . SER A 1 115 ? -6.404 5.716 -2.883 1.00 97.12 115 SER A O 1
ATOM 889 N N . PHE A 1 116 ? -7.615 4.631 -4.438 1.00 97.75 116 PHE A N 1
ATOM 890 C CA . PHE A 1 116 ? -6.641 4.791 -5.518 1.00 97.75 116 PHE A CA 1
ATOM 891 C C . PHE A 1 116 ? -6.849 6.168 -6.156 1.00 97.75 116 PHE A C 1
ATOM 893 O O . PHE A 1 116 ? -7.669 6.333 -7.057 1.00 97.75 116 PHE A O 1
ATOM 900 N N . HIS A 1 117 ? -6.154 7.179 -5.641 1.00 97.12 117 HIS A N 1
ATOM 901 C CA . HIS A 1 117 ? -6.353 8.579 -6.026 1.00 97.12 117 HIS A CA 1
ATOM 902 C C . HIS A 1 117 ? -5.674 8.948 -7.353 1.00 97.12 117 HIS A C 1
ATOM 904 O O . HIS A 1 117 ? -5.981 9.991 -7.930 1.00 97.12 117 HIS A O 1
ATOM 910 N N . ARG A 1 118 ? -4.760 8.111 -7.864 1.00 97.81 118 ARG A N 1
ATOM 911 C CA . ARG A 1 118 ? -4.095 8.338 -9.152 1.00 97.81 118 ARG A CA 1
ATOM 912 C C . ARG A 1 118 ? -4.003 7.040 -9.948 1.00 97.81 118 ARG A C 1
ATOM 914 O O . ARG A 1 118 ? -3.373 6.080 -9.520 1.00 97.81 118 ARG A O 1
ATOM 921 N N . ILE A 1 119 ? -4.631 7.029 -11.121 1.00 97.38 119 ILE A N 1
ATOM 922 C CA . ILE A 1 119 ? -4.700 5.879 -12.031 1.00 97.38 119 ILE A CA 1
ATOM 923 C C . ILE A 1 119 ? -4.235 6.358 -13.404 1.00 97.38 119 ILE A C 1
ATOM 925 O O . ILE A 1 119 ? -4.874 7.219 -14.007 1.00 97.38 119 ILE A O 1
ATOM 929 N N . ILE A 1 120 ? -3.111 5.824 -13.885 1.00 97.56 120 ILE A N 1
ATOM 930 C CA . ILE A 1 120 ? -2.553 6.156 -15.200 1.00 97.56 120 ILE A CA 1
ATOM 931 C C . ILE A 1 120 ? -2.522 4.877 -16.043 1.00 97.56 120 ILE A C 1
ATOM 933 O O . ILE A 1 120 ? -1.741 3.970 -15.737 1.00 97.56 120 ILE A O 1
ATOM 937 N N . PRO A 1 121 ? -3.349 4.785 -17.103 1.00 97.25 121 PRO A N 1
ATOM 938 C CA . PRO A 1 121 ? -3.359 3.629 -17.991 1.00 97.25 121 PRO A CA 1
ATOM 939 C C . PRO A 1 121 ? -1.971 3.329 -18.559 1.00 97.25 121 PRO A C 1
ATOM 941 O O . PRO A 1 121 ? -1.242 4.242 -18.943 1.00 97.25 121 PRO A O 1
ATOM 944 N N . SER A 1 122 ? -1.625 2.043 -18.636 1.00 95.38 122 SER A N 1
ATOM 945 C CA . SER A 1 122 ? -0.322 1.561 -19.128 1.00 95.38 122 SER A CA 1
ATOM 946 C C . SER A 1 122 ? 0.888 2.053 -18.326 1.00 95.38 122 SER A C 1
ATOM 948 O O . SER A 1 122 ? 2.005 2.047 -18.836 1.00 95.38 122 SER A O 1
ATOM 950 N N . PHE A 1 123 ? 0.674 2.479 -17.078 1.00 96.38 123 PHE A N 1
ATOM 951 C CA . PHE A 1 123 ? 1.758 2.860 -16.184 1.00 96.38 123 PHE A CA 1
ATOM 952 C C . PHE A 1 123 ? 1.573 2.268 -14.789 1.00 96.38 123 PHE A C 1
ATOM 954 O O . PHE A 1 123 ? 2.200 1.260 -14.477 1.00 96.38 123 PHE A O 1
ATOM 961 N N . MET A 1 124 ? 0.719 2.865 -13.954 1.00 96.50 124 MET A N 1
ATOM 962 C CA . MET A 1 124 ? 0.531 2.411 -12.576 1.00 96.50 124 MET A CA 1
ATOM 963 C C . MET A 1 124 ? -0.803 2.870 -11.975 1.00 96.50 124 MET A C 1
ATOM 965 O O . MET A 1 124 ? -1.481 3.771 -12.487 1.00 96.50 124 MET A O 1
ATOM 969 N N . ILE A 1 125 ? -1.139 2.249 -10.846 1.00 97.12 125 ILE A N 1
ATOM 970 C CA . ILE A 1 125 ? -2.151 2.714 -9.899 1.00 97.12 125 ILE A CA 1
ATOM 971 C C . ILE A 1 125 ? -1.460 3.111 -8.595 1.00 97.12 125 ILE A C 1
ATOM 973 O O . ILE A 1 125 ? -0.548 2.427 -8.137 1.00 97.12 125 ILE A O 1
ATOM 977 N N . GLN A 1 126 ? -1.899 4.209 -7.992 1.00 98.12 126 GLN A N 1
ATOM 978 C CA . GLN A 1 126 ? -1.337 4.741 -6.757 1.00 98.12 126 GLN A CA 1
ATOM 979 C C . GLN A 1 126 ? -2.463 5.046 -5.767 1.00 98.12 126 GLN A C 1
ATOM 981 O O . GLN A 1 126 ? -3.498 5.623 -6.115 1.00 98.12 126 GLN A O 1
ATOM 986 N N . GLY A 1 127 ? -2.245 4.624 -4.524 1.00 97.69 127 GLY A N 1
ATOM 987 C CA . GLY A 1 127 ? -3.164 4.770 -3.400 1.00 97.69 127 GLY A CA 1
ATOM 988 C C . GLY A 1 127 ? -2.394 4.975 -2.099 1.00 97.69 127 GLY A C 1
ATOM 989 O O . GLY A 1 127 ? -1.304 5.540 -2.108 1.00 97.69 127 GLY A O 1
ATOM 990 N N . GLY A 1 128 ? -2.958 4.520 -0.981 1.00 97.25 128 GLY A N 1
ATOM 991 C CA . GLY A 1 128 ? -2.270 4.510 0.315 1.00 97.25 128 GLY A CA 1
ATOM 992 C C . GLY A 1 128 ? -2.341 5.816 1.112 1.00 97.25 128 GLY A C 1
ATOM 993 O O . GLY A 1 128 ? -1.911 5.844 2.261 1.00 97.25 128 GLY A O 1
ATOM 994 N N . ASP A 1 129 ? -2.941 6.877 0.567 1.00 98.00 129 ASP A N 1
ATOM 995 C CA . ASP A 1 129 ? -3.251 8.086 1.334 1.00 98.00 129 ASP A CA 1
ATOM 996 C C . ASP A 1 129 ? -4.555 7.891 2.122 1.00 98.00 129 ASP A C 1
ATOM 998 O O . ASP A 1 129 ? -5.655 8.142 1.629 1.00 98.00 129 ASP A O 1
ATOM 1002 N N . PHE A 1 130 ? -4.426 7.418 3.360 1.00 97.31 130 PHE A N 1
ATOM 1003 C CA . PHE A 1 130 ? -5.538 7.238 4.298 1.00 97.31 130 PHE A CA 1
ATOM 1004 C C . PHE A 1 130 ? -5.766 8.453 5.216 1.00 97.31 130 PHE A C 1
ATOM 1006 O O . PHE A 1 130 ? -6.680 8.432 6.045 1.00 97.31 130 PHE A O 1
ATOM 1013 N N . THR A 1 131 ? -4.958 9.517 5.102 1.00 97.00 131 THR A N 1
ATOM 1014 C CA . THR A 1 131 ? -5.090 10.701 5.967 1.00 97.00 131 THR A CA 1
ATOM 1015 C C . THR A 1 131 ? -5.858 11.830 5.289 1.00 97.00 131 THR A C 1
ATOM 1017 O O . THR A 1 131 ? -6.769 12.393 5.906 1.00 97.00 131 THR A O 1
ATOM 1020 N N . ARG A 1 132 ? -5.536 12.133 4.024 1.00 96.12 132 ARG A N 1
ATOM 1021 C CA . ARG A 1 132 ? -6.169 13.189 3.212 1.00 96.12 132 ARG A CA 1
ATOM 1022 C C . ARG A 1 132 ? -6.979 12.632 2.045 1.00 96.12 132 ARG A C 1
ATOM 1024 O O . ARG A 1 132 ? -7.985 13.232 1.678 1.00 96.12 132 ARG A O 1
ATOM 1031 N N . GLY A 1 133 ? -6.551 11.503 1.483 1.00 95.44 133 GLY A N 1
ATOM 1032 C CA . GLY A 1 133 ? -7.185 10.858 0.329 1.00 95.44 133 GLY A CA 1
ATOM 1033 C C . GLY A 1 133 ? -6.948 11.558 -1.013 1.00 95.44 133 GLY A C 1
ATOM 1034 O O . GLY A 1 133 ? -7.674 11.286 -1.966 1.00 95.44 133 GLY A O 1
ATOM 1035 N N . ASP A 1 134 ? -5.965 12.461 -1.102 1.00 96.19 134 ASP A N 1
ATOM 1036 C CA . ASP A 1 134 ? -5.674 13.263 -2.302 1.00 96.19 134 ASP A CA 1
ATOM 1037 C C . ASP A 1 134 ? -4.250 13.062 -2.855 1.00 96.19 134 ASP A C 1
ATOM 1039 O O . ASP A 1 134 ? -3.876 13.682 -3.851 1.00 96.19 134 ASP A O 1
ATOM 1043 N N . GLY A 1 135 ? -3.467 12.187 -2.222 1.00 95.31 135 GLY A N 1
ATOM 1044 C CA . GLY A 1 135 ? -2.094 11.851 -2.591 1.00 95.31 135 GLY A CA 1
ATOM 1045 C C . GLY A 1 135 ? -1.025 12.709 -1.918 1.00 95.31 135 GLY A C 1
ATOM 1046 O O . GLY A 1 135 ? 0.159 12.488 -2.157 1.00 95.31 135 GLY A O 1
ATOM 1047 N N . ARG A 1 136 ? -1.408 13.677 -1.075 1.00 95.56 136 ARG A N 1
ATOM 1048 C CA . ARG A 1 136 ? -0.476 14.528 -0.308 1.00 95.56 136 ARG A CA 1
ATOM 1049 C C . ARG A 1 136 ? -0.343 14.098 1.154 1.00 95.56 136 ARG A C 1
ATOM 1051 O O . ARG A 1 136 ? 0.294 14.805 1.932 1.00 95.56 136 ARG A O 1
ATOM 1058 N N . GLY A 1 137 ? -1.041 13.035 1.547 1.00 96.06 137 GLY A N 1
ATOM 1059 C CA . GLY A 1 137 ? -1.054 12.494 2.900 1.00 96.06 137 GLY A CA 1
ATOM 1060 C C . GLY A 1 137 ? -0.343 11.146 3.018 1.00 96.06 137 GLY A C 1
ATOM 1061 O O . GLY A 1 137 ? 0.616 10.863 2.306 1.00 96.06 137 GLY A O 1
ATOM 1062 N N . GLY A 1 138 ? -0.847 10.317 3.930 1.00 96.38 138 GLY A N 1
ATOM 1063 C CA . GLY A 1 138 ? -0.193 9.099 4.403 1.00 96.38 138 GLY A CA 1
ATOM 1064 C 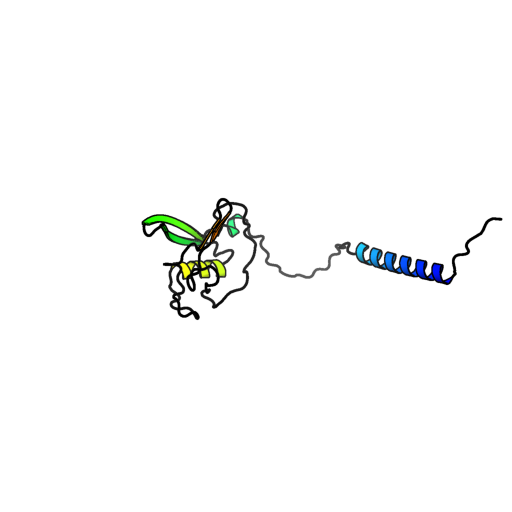C . GLY A 1 138 ? 0.630 9.315 5.676 1.00 96.38 138 GLY A C 1
ATOM 1065 O O . GLY A 1 138 ? 0.993 10.433 6.034 1.00 96.38 138 GLY A O 1
ATOM 1066 N N . GLU A 1 139 ? 0.870 8.218 6.386 1.00 97.94 139 GLU A N 1
ATOM 1067 C CA . GLU A 1 139 ? 1.764 8.127 7.542 1.00 97.94 139 GLU A CA 1
ATOM 1068 C C . GLU A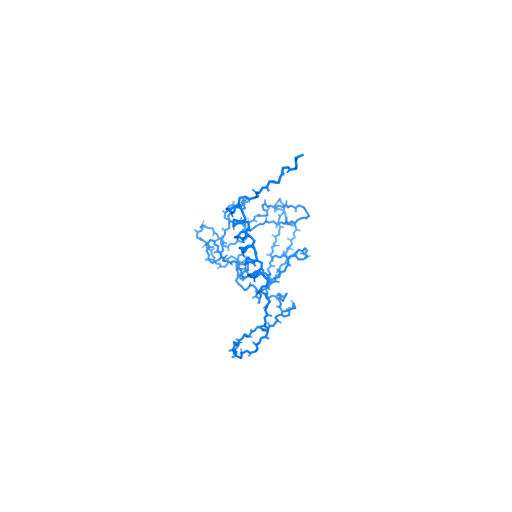 1 139 ? 2.322 6.693 7.574 1.00 97.94 139 GLU A C 1
ATOM 1070 O O . GLU A 1 139 ? 1.650 5.751 7.146 1.00 97.94 139 GLU A O 1
ATOM 1075 N N . SER A 1 140 ? 3.545 6.501 8.059 1.00 98.38 140 SER A N 1
ATOM 1076 C CA . SER A 1 140 ? 4.091 5.163 8.300 1.00 98.38 140 SER A CA 1
ATOM 1077 C C . SER A 1 140 ? 3.804 4.698 9.726 1.00 98.38 140 SER A C 1
ATOM 1079 O O . SER A 1 140 ? 3.570 5.497 10.633 1.00 98.38 140 SER A O 1
ATOM 1081 N N . ILE A 1 141 ? 3.935 3.398 9.984 1.00 98.44 141 ILE A N 1
ATOM 1082 C CA . ILE A 1 141 ? 3.852 2.877 11.359 1.00 98.44 141 ILE A CA 1
ATOM 1083 C C . ILE A 1 141 ? 5.011 3.340 12.259 1.00 98.44 141 ILE A C 1
ATOM 1085 O O . ILE A 1 141 ? 4.987 3.111 13.468 1.00 98.44 141 ILE A O 1
ATOM 1089 N N . TYR A 1 142 ? 6.032 3.966 11.671 1.00 97.94 142 TYR A N 1
ATOM 1090 C CA . TYR A 1 142 ? 7.222 4.472 12.348 1.00 97.94 142 TYR A CA 1
ATOM 1091 C C . TYR A 1 142 ? 7.175 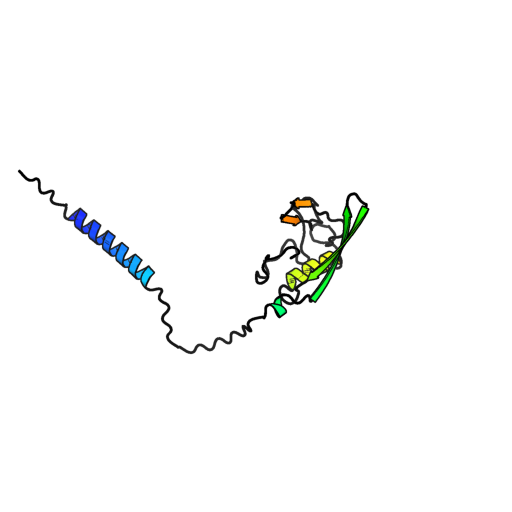5.997 12.572 1.00 97.94 142 TYR A C 1
ATOM 1093 O O . TYR A 1 142 ? 8.088 6.558 13.177 1.00 97.94 142 TYR A O 1
ATOM 1101 N N . GLY A 1 143 ? 6.113 6.676 12.119 1.00 95.06 143 GLY A N 1
ATOM 1102 C CA . GLY A 1 143 ? 5.970 8.134 12.123 1.00 95.06 143 GLY A CA 1
ATOM 1103 C C . GLY A 1 143 ? 5.648 8.684 10.732 1.00 95.06 143 GLY A C 1
ATOM 1104 O O . GLY A 1 143 ? 5.175 7.953 9.869 1.00 95.06 143 GLY A O 1
ATOM 1105 N N . GLU A 1 144 ? 5.921 9.967 10.491 1.00 93.50 144 GLU A N 1
ATOM 1106 C CA . GLU A 1 144 ? 5.572 10.642 9.226 1.00 93.50 144 GLU A CA 1
ATOM 1107 C C . GLU A 1 144 ? 6.176 9.951 7.993 1.00 93.50 144 GLU A C 1
ATOM 1109 O O . GLU A 1 144 ? 5.475 9.696 7.018 1.00 93.50 144 GLU A O 1
ATOM 1114 N N . SER A 1 145 ? 7.451 9.573 8.063 1.00 95.25 145 SER A N 1
ATOM 1115 C CA . SER A 1 145 ? 8.168 8.872 6.998 1.00 95.25 145 SER A CA 1
ATOM 1116 C C . SER A 1 145 ? 9.292 8.004 7.572 1.00 95.25 145 SER A C 1
ATOM 1118 O O . SER A 1 145 ? 9.632 8.100 8.755 1.00 95.25 145 SER A O 1
ATOM 1120 N N . PHE A 1 146 ? 9.869 7.141 6.735 1.00 97.38 146 PHE A N 1
ATOM 1121 C CA . PHE A 1 146 ? 11.078 6.379 7.049 1.00 97.38 146 PHE A CA 1
ATOM 1122 C C . PHE A 1 146 ? 12.020 6.354 5.830 1.00 97.38 146 PHE A C 1
ATOM 1124 O O . PHE A 1 146 ? 11.544 6.549 4.713 1.00 97.38 146 PHE A O 1
ATOM 1131 N N . PRO A 1 147 ? 13.343 6.174 6.025 1.00 97.94 147 PRO A N 1
ATOM 1132 C CA . PRO A 1 147 ? 14.315 6.176 4.928 1.00 97.94 147 PRO A CA 1
ATOM 1133 C C . PRO A 1 147 ? 14.125 5.009 3.954 1.00 97.94 147 PRO A C 1
ATOM 1135 O O . PRO A 1 147 ? 13.658 3.944 4.366 1.00 97.94 147 PRO A O 1
ATOM 1138 N N . ASP A 1 148 ? 14.585 5.185 2.713 1.00 97.56 148 ASP A N 1
ATOM 1139 C CA . ASP A 1 148 ? 14.685 4.100 1.733 1.00 97.56 148 ASP A CA 1
ATOM 1140 C C . ASP A 1 148 ? 15.524 2.944 2.298 1.00 97.56 148 ASP A C 1
ATOM 1142 O O . ASP A 1 148 ? 16.613 3.150 2.841 1.00 97.56 148 ASP A O 1
ATOM 1146 N N . GLU A 1 149 ? 15.003 1.720 2.200 1.00 96.81 149 GLU A N 1
ATOM 1147 C CA . GLU A 1 149 ? 15.625 0.549 2.823 1.00 96.81 149 GLU A CA 1
ATOM 1148 C C . GLU A 1 149 ? 16.737 -0.055 1.953 1.00 96.81 149 GLU A C 1
ATOM 1150 O O . GLU A 1 149 ? 17.827 -0.319 2.460 1.00 96.81 149 GLU A O 1
ATOM 1155 N N . ASN A 1 150 ? 16.469 -0.264 0.660 1.00 94.50 150 ASN A N 1
ATOM 1156 C CA . ASN A 1 150 ? 17.426 -0.618 -0.396 1.00 94.50 150 ASN A CA 1
ATOM 1157 C C . ASN A 1 150 ? 16.746 -0.531 -1.779 1.00 94.50 150 ASN A C 1
ATOM 1159 O O . ASN A 1 150 ? 15.566 -0.195 -1.875 1.00 94.50 150 ASN A O 1
ATOM 1163 N N . PHE A 1 151 ? 17.494 -0.852 -2.840 1.00 94.88 151 PHE A N 1
ATOM 1164 C CA . PHE A 1 151 ? 17.020 -0.860 -4.232 1.00 94.88 151 PHE A CA 1
ATOM 1165 C C . PHE A 1 151 ? 17.393 -2.164 -4.960 1.00 94.88 151 PHE A C 1
ATOM 1167 O O . PHE A 1 151 ? 17.637 -2.163 -6.168 1.00 94.88 151 PHE A O 1
ATOM 1174 N N . ASP A 1 152 ? 17.485 -3.274 -4.223 1.00 91.69 152 ASP A N 1
ATOM 1175 C CA . ASP A 1 152 ? 17.949 -4.557 -4.769 1.00 91.69 152 ASP A CA 1
ATOM 1176 C C . ASP A 1 152 ? 16.922 -5.170 -5.737 1.00 91.69 152 ASP A C 1
ATOM 1178 O O . ASP A 1 152 ? 17.284 -5.803 -6.731 1.00 91.69 152 ASP A O 1
ATOM 1182 N N . LEU A 1 153 ? 15.631 -4.939 -5.471 1.00 90.06 153 LEU A N 1
ATOM 1183 C CA . LEU A 1 153 ? 14.515 -5.363 -6.315 1.00 90.06 153 LEU A CA 1
ATOM 1184 C C . LEU A 1 153 ? 14.237 -4.313 -7.396 1.00 90.06 153 LEU A C 1
ATOM 1186 O O . LEU A 1 153 ? 14.032 -3.136 -7.101 1.00 90.06 153 LEU A O 1
ATOM 1190 N N . LYS A 1 154 ? 14.204 -4.741 -8.661 1.00 91.50 154 LYS A N 1
ATOM 1191 C CA . LYS A 1 154 ? 14.009 -3.852 -9.816 1.00 91.50 154 LYS A CA 1
ATOM 1192 C C . LYS A 1 154 ? 12.578 -3.918 -10.340 1.00 91.50 154 LYS A C 1
ATOM 1194 O O . LYS A 1 154 ? 11.964 -4.977 -10.376 1.00 91.50 154 LYS A O 1
ATOM 1199 N N . HIS A 1 155 ? 12.081 -2.796 -10.854 1.00 91.88 155 HIS A N 1
ATOM 1200 C CA . HIS A 1 155 ? 10.789 -2.724 -11.541 1.00 91.88 155 HIS A CA 1
ATOM 1201 C C . HIS A 1 155 ? 10.906 -3.195 -13.001 1.00 91.88 155 HIS A C 1
ATOM 1203 O O . HIS A 1 155 ? 10.865 -2.388 -13.928 1.00 91.88 155 HIS A O 1
ATOM 1209 N N . THR A 1 156 ? 11.120 -4.495 -13.210 1.00 91.88 156 THR A N 1
ATOM 1210 C CA . THR A 1 156 ? 11.284 -5.093 -14.549 1.00 91.88 156 THR A CA 1
ATOM 1211 C C . THR A 1 156 ? 9.980 -5.589 -15.164 1.00 91.88 156 THR A C 1
ATOM 1213 O O . THR A 1 156 ? 9.873 -5.634 -16.387 1.00 91.88 156 THR A O 1
ATOM 1216 N N . GLU A 1 157 ? 8.988 -5.934 -14.342 1.00 91.38 157 GLU A N 1
ATOM 1217 C CA . GLU A 1 157 ? 7.709 -6.501 -14.779 1.00 91.38 157 GLU A CA 1
ATOM 1218 C C . GLU A 1 157 ? 6.512 -5.815 -14.092 1.00 91.38 157 GLU A C 1
ATOM 1220 O O . GLU A 1 157 ? 6.661 -5.242 -13.006 1.00 91.38 157 GLU A O 1
ATOM 1225 N N . PRO A 1 158 ? 5.307 -5.848 -14.699 1.00 92.62 158 PRO A N 1
ATOM 1226 C CA . PRO A 1 158 ? 4.089 -5.365 -14.054 1.00 92.62 158 PRO A CA 1
ATOM 1227 C C . PRO A 1 158 ? 3.767 -6.127 -12.762 1.00 92.62 158 PRO A C 1
ATOM 1229 O O . PRO A 1 158 ? 3.999 -7.327 -12.660 1.00 92.62 158 PRO A O 1
ATOM 1232 N N . GLY A 1 159 ? 3.136 -5.445 -11.803 1.00 89.56 159 GLY A N 1
ATOM 1233 C CA . GLY A 1 159 ? 2.640 -6.068 -10.569 1.00 89.56 159 GLY A CA 1
ATOM 1234 C C . GLY A 1 159 ? 3.617 -6.057 -9.391 1.00 89.56 159 GLY A C 1
ATOM 1235 O O . GLY A 1 159 ? 3.242 -6.513 -8.312 1.00 89.56 159 GLY A O 1
ATOM 1236 N N . GLY A 1 160 ? 4.822 -5.506 -9.562 1.00 89.75 160 GLY A N 1
ATOM 1237 C CA . GLY A 1 160 ? 5.696 -5.169 -8.437 1.00 89.75 160 GLY A CA 1
ATOM 1238 C C . GLY A 1 160 ? 5.074 -4.089 -7.544 1.00 89.75 160 GLY A C 1
ATOM 1239 O O . GLY A 1 160 ? 4.430 -3.165 -8.051 1.00 89.75 160 GLY A O 1
ATOM 1240 N N . ILE A 1 161 ? 5.274 -4.220 -6.231 1.00 84.94 161 ILE A N 1
ATOM 1241 C CA . ILE A 1 161 ? 4.825 -3.274 -5.197 1.00 84.94 161 ILE A CA 1
ATOM 1242 C C . ILE A 1 161 ? 5.979 -2.848 -4.299 1.00 84.94 161 ILE A C 1
ATOM 1244 O O . ILE A 1 161 ? 6.936 -3.645 -4.169 1.00 84.94 161 ILE A O 1
#

Sequence (161 aa):
MANRNKLSPFLVVWVLVLFGTLIFILNRLGNTGVSSDGKDITIERNDEAKTSEDLERVTHKVYFDVEINGKPTGRIVMGLFGKTVPKTAENFRALCTGEKGIGKAGKPLHYKGSSFHRIIPSFMIQGGDFTRGDGRGGESIYGESFPDENFDLKHTEPGGI

InterPro domains:
  IPR002130 Cyclophilin-type peptidyl-prolyl cis-trans isomerase domain [PF00160] (63-159)
  IPR002130 Cyclophilin-type peptidyl-prolyl cis-trans isomerase domain [PR00153] (80-95)
  IPR002130 Cyclophilin-type peptidyl-prolyl cis-trans isomerase domain [PR00153] (116-128)
  IPR002130 Cyclophilin-type peptidyl-prolyl cis-trans isomerase domain [PS50072] (63-161)
  IPR020892 Cyclophilin-type peptidyl-prolyl cis-trans isomerase, conserved site [PS00170] (111-128)
  IPR029000 Cyclophilin-like domain superfamily [G3DSA:2.40.100.10] (39-161)
  IPR029000 Cyclophilin-like domain superfamily [SSF50891] (57-159)

Foldseek 3Di:
DDDD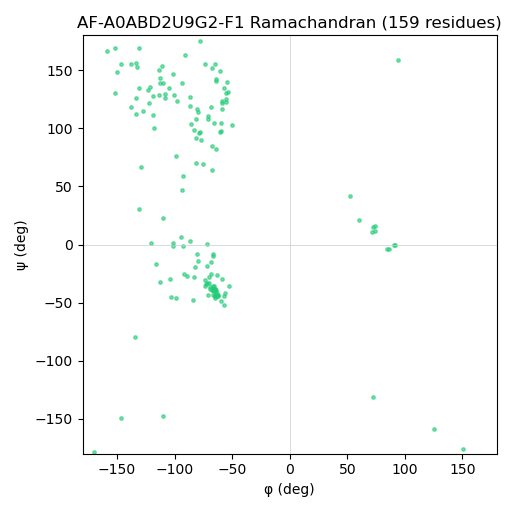PDDDPVVVVVVVVVVVVVVVVVVVVVPPPPDDDDDDDPPPDPCPPQDPCLQPDFPDKAKDQDDDPNHGDDMDIDGDRCSNQVQVRVQVVCQCVLVLQAAPLRFGSHQVPWDQQDDDPPPDTDIQARNPNNPPHHATSVGRDDDDRDCPDDPPDPPDD

Mean predicted aligned error: 14.65 Å

pLDDT: mean 84.2, std 19.41, range [33.0, 98.69]